Protein AF-A0A1L7RCT5-F1 (afdb_monomer_lite)

Organism: NCBI:txid1522002

Structure (mmCIF, N/CA/C/O backbone):
data_AF-A0A1L7RCT5-F1
#
_entry.id   AF-A0A1L7RCT5-F1
#
loop_
_atom_site.group_PDB
_atom_site.id
_atom_site.type_symbol
_atom_site.label_atom_id
_atom_site.label_alt_id
_atom_site.label_comp_id
_atom_site.label_asym_id
_atom_site.label_entity_id
_atom_site.label_seq_id
_atom_site.pdbx_PDB_ins_code
_atom_site.Cartn_x
_atom_site.Cartn_y
_atom_site.Cartn_z
_atom_site.occupancy
_atom_site.B_iso_or_equiv
_atom_site.auth_seq_id
_atom_site.auth_comp_id
_atom_site.auth_asym_id
_atom_site.auth_atom_id
_atom_site.pdbx_PDB_model_num
ATOM 1 N N . MET A 1 1 ? 13.267 6.222 -29.678 1.00 68.44 1 MET A N 1
ATOM 2 C CA . MET A 1 1 ? 13.735 5.697 -28.394 1.00 68.44 1 MET A CA 1
ATOM 3 C C . MET A 1 1 ? 14.520 4.440 -28.689 1.00 68.44 1 MET A C 1
ATOM 5 O O . MET A 1 1 ? 13.975 3.560 -29.350 1.00 68.44 1 MET A O 1
ATOM 9 N N . THR A 1 2 ? 15.796 4.422 -28.334 1.00 86.25 2 THR A N 1
ATOM 10 C CA . THR A 1 2 ? 16.657 3.239 -28.412 1.00 86.25 2 THR A CA 1
ATOM 11 C C . THR A 1 2 ? 16.333 2.282 -27.264 1.00 86.25 2 THR A C 1
ATOM 13 O O . THR A 1 2 ? 15.658 2.659 -26.303 1.00 86.25 2 THR A O 1
ATOM 16 N N . ASP A 1 3 ? 16.808 1.040 -27.351 1.00 84.12 3 ASP A N 1
ATOM 17 C CA . ASP A 1 3 ? 16.623 0.061 -26.274 1.00 84.12 3 ASP A CA 1
ATOM 18 C C . ASP A 1 3 ? 17.308 0.514 -24.969 1.00 84.12 3 ASP A C 1
ATOM 20 O O . ASP A 1 3 ? 16.755 0.324 -23.889 1.00 84.12 3 ASP A O 1
ATOM 24 N N . GLU A 1 4 ? 18.447 1.207 -25.066 1.00 82.62 4 GLU A N 1
ATOM 25 C CA . GLU A 1 4 ? 19.163 1.795 -23.923 1.00 82.62 4 GLU A CA 1
ATOM 26 C C . GLU A 1 4 ? 18.371 2.933 -23.262 1.00 82.62 4 GLU A C 1
ATOM 28 O O . GLU A 1 4 ? 18.256 2.977 -22.039 1.00 82.62 4 GLU A O 1
ATOM 33 N N . GLU A 1 5 ? 17.770 3.826 -24.057 1.00 84.06 5 GLU A N 1
ATOM 34 C CA . GLU A 1 5 ? 16.904 4.897 -23.541 1.00 84.06 5 GLU A CA 1
ATOM 35 C C . GLU A 1 5 ? 15.663 4.321 -22.843 1.00 84.06 5 GLU A C 1
ATOM 37 O O . GLU A 1 5 ? 15.245 4.816 -21.797 1.00 84.06 5 GLU A O 1
ATOM 42 N N . LYS A 1 6 ? 15.091 3.242 -23.394 1.00 82.12 6 LYS A N 1
ATOM 43 C CA . LYS A 1 6 ? 13.950 2.544 -22.791 1.00 82.12 6 LYS A CA 1
ATOM 44 C C . LYS A 1 6 ? 14.334 1.891 -21.462 1.00 82.12 6 LYS A C 1
ATOM 46 O O . LYS A 1 6 ? 13.584 1.999 -20.497 1.00 82.12 6 LYS A O 1
ATOM 51 N N . GLN A 1 7 ? 15.483 1.221 -21.406 1.00 86.56 7 GLN A N 1
ATOM 52 C CA . GLN A 1 7 ? 15.950 0.550 -20.195 1.00 86.56 7 GLN A CA 1
ATOM 53 C C . GLN A 1 7 ? 16.298 1.551 -19.085 1.00 86.56 7 GLN A C 1
ATOM 55 O O . GLN A 1 7 ? 15.950 1.316 -17.931 1.00 86.56 7 GLN A O 1
ATOM 60 N N . GLY A 1 8 ? 16.896 2.695 -19.435 1.00 88.62 8 GLY A N 1
ATOM 61 C CA . GLY A 1 8 ? 17.129 3.791 -18.491 1.00 88.62 8 GLY A CA 1
ATOM 62 C C . GLY A 1 8 ? 15.830 4.336 -17.890 1.00 88.62 8 GLY A C 1
ATOM 63 O O . GLY A 1 8 ? 15.730 4.476 -16.677 1.00 88.62 8 GLY A O 1
ATOM 64 N N . ALA A 1 9 ? 14.802 4.554 -18.716 1.00 88.44 9 ALA A N 1
ATOM 65 C CA . ALA A 1 9 ? 13.504 5.036 -18.240 1.00 88.44 9 ALA A CA 1
ATOM 66 C C . ALA A 1 9 ? 12.787 4.037 -17.307 1.00 88.44 9 ALA A C 1
ATOM 68 O O . ALA A 1 9 ? 12.127 4.451 -16.356 1.00 88.44 9 ALA A O 1
ATOM 69 N N . ILE A 1 10 ? 12.914 2.729 -17.560 1.00 89.19 10 ILE A N 1
ATOM 70 C CA . ILE A 1 10 ? 12.356 1.680 -16.686 1.00 89.19 10 ILE A CA 1
ATOM 71 C C . ILE A 1 10 ? 13.054 1.685 -15.320 1.00 89.19 10 ILE A C 1
ATOM 73 O O . ILE A 1 10 ? 12.386 1.600 -14.293 1.00 89.19 10 ILE A O 1
ATOM 77 N N . GLU A 1 11 ? 14.379 1.828 -15.301 1.00 89.75 11 GLU A N 1
ATOM 78 C CA . GLU A 1 11 ? 15.155 1.893 -14.060 1.00 89.75 11 GLU A CA 1
ATOM 79 C C . GLU A 1 11 ? 14.802 3.139 -13.233 1.00 89.75 11 GLU A C 1
ATOM 81 O O . GLU A 1 11 ? 14.566 3.029 -12.032 1.00 89.75 11 GLU A O 1
ATOM 86 N N . GLU A 1 12 ? 14.685 4.310 -13.869 1.00 90.94 12 GLU A N 1
ATOM 87 C CA . GLU A 1 12 ? 14.245 5.542 -13.198 1.00 90.94 12 GLU A CA 1
ATOM 88 C C . GLU A 1 12 ? 12.844 5.393 -12.591 1.00 90.94 12 GLU A C 1
ATOM 90 O O . GLU A 1 12 ? 12.615 5.786 -11.446 1.00 90.94 12 GLU A O 1
ATOM 95 N N . LEU A 1 13 ? 11.910 4.781 -13.326 1.00 89.25 13 LEU A N 1
ATOM 96 C CA . LEU A 1 13 ? 10.573 4.485 -12.812 1.00 89.25 13 LEU A CA 1
ATOM 97 C C . LEU A 1 13 ? 10.617 3.515 -11.631 1.00 89.25 13 LEU A C 1
ATOM 99 O O . LEU A 1 13 ? 9.874 3.710 -10.671 1.00 89.25 13 LEU A O 1
ATOM 103 N N . ARG A 1 14 ? 11.494 2.506 -11.663 1.00 88.62 14 ARG A N 1
ATOM 104 C CA . ARG A 1 14 ? 11.648 1.561 -10.551 1.00 88.62 14 ARG A CA 1
ATOM 105 C C . ARG A 1 14 ? 12.121 2.270 -9.287 1.00 88.62 14 ARG A C 1
ATOM 107 O O . ARG A 1 14 ? 11.533 2.063 -8.230 1.00 88.62 14 ARG A O 1
ATOM 114 N N . VAL A 1 15 ? 13.118 3.146 -9.402 1.00 90.56 15 VAL A N 1
ATOM 115 C CA . VAL A 1 15 ? 13.603 3.954 -8.271 1.00 90.56 15 VAL A CA 1
ATOM 116 C C . VAL A 1 15 ? 12.480 4.827 -7.706 1.00 90.56 15 VAL A C 1
ATOM 118 O O . VAL A 1 15 ? 12.254 4.822 -6.501 1.00 90.56 15 VAL A O 1
ATOM 121 N N . LEU A 1 16 ? 11.705 5.500 -8.562 1.00 91.12 16 LEU A N 1
ATOM 122 C CA . LEU A 1 16 ? 10.572 6.322 -8.115 1.00 91.12 16 LEU A CA 1
ATOM 123 C C . LEU A 1 16 ? 9.492 5.508 -7.384 1.00 91.12 16 LEU A C 1
ATOM 125 O O . LEU A 1 16 ? 8.906 5.994 -6.414 1.00 91.12 16 LEU A O 1
ATOM 129 N N . VAL A 1 17 ? 9.217 4.283 -7.840 1.00 88.62 17 VAL A N 1
ATOM 130 C CA . VAL A 1 17 ? 8.287 3.354 -7.179 1.00 88.62 17 VAL A CA 1
ATOM 131 C C . VAL A 1 17 ? 8.814 2.955 -5.800 1.00 88.62 17 VAL A C 1
ATOM 133 O O . VAL A 1 17 ? 8.072 3.033 -4.821 1.00 88.62 17 VAL A O 1
ATOM 136 N N . GLN A 1 18 ? 10.090 2.579 -5.706 1.00 88.00 18 GLN A N 1
ATOM 137 C CA . GLN A 1 18 ? 10.735 2.198 -4.447 1.00 88.00 18 GLN A CA 1
ATOM 138 C C . GLN A 1 18 ? 10.733 3.351 -3.434 1.00 88.00 18 GLN A C 1
ATOM 140 O O . GLN A 1 18 ? 10.314 3.160 -2.292 1.00 88.00 18 GLN A O 1
ATOM 145 N N . ASP A 1 19 ? 11.102 4.559 -3.868 1.00 90.62 19 ASP A N 1
ATOM 146 C CA . ASP A 1 19 ? 11.085 5.763 -3.032 1.00 90.62 19 ASP A CA 1
ATOM 147 C C . ASP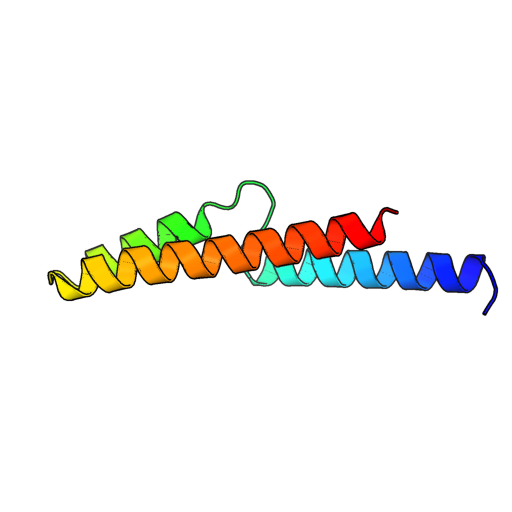 A 1 19 ? 9.662 6.084 -2.545 1.00 90.62 19 ASP A C 1
ATOM 149 O O . ASP A 1 19 ? 9.444 6.325 -1.356 1.00 90.62 19 ASP A O 1
ATOM 153 N N . SER A 1 20 ? 8.661 6.001 -3.431 1.00 88.12 20 SER A N 1
ATOM 154 C CA . SER A 1 20 ? 7.254 6.242 -3.071 1.00 88.12 20 SER A CA 1
ATOM 155 C C . SER A 1 20 ? 6.746 5.234 -2.035 1.00 88.12 20 SER A C 1
ATOM 157 O O . SER A 1 20 ? 6.056 5.605 -1.082 1.00 88.12 20 SER A O 1
ATOM 159 N N . ARG A 1 21 ? 7.103 3.951 -2.179 1.00 87.75 21 ARG A N 1
ATOM 160 C CA . ARG A 1 21 ? 6.777 2.917 -1.185 1.00 87.75 21 ARG A CA 1
ATOM 161 C C . ARG A 1 21 ? 7.422 3.218 0.164 1.00 87.75 21 ARG A C 1
ATOM 163 O O . ARG A 1 21 ? 6.745 3.099 1.186 1.00 87.75 21 ARG A O 1
ATOM 170 N N . ALA A 1 22 ? 8.690 3.623 0.176 1.00 86.81 22 ALA A N 1
ATOM 171 C CA . ALA A 1 22 ? 9.413 3.962 1.397 1.00 86.81 22 ALA A CA 1
ATOM 172 C C . ALA A 1 22 ? 8.792 5.172 2.116 1.00 86.81 22 ALA A C 1
ATOM 174 O O . ALA A 1 22 ? 8.551 5.111 3.322 1.00 86.81 22 ALA A O 1
ATOM 175 N N . GLU A 1 23 ? 8.425 6.231 1.387 1.00 87.94 23 GLU A N 1
ATOM 176 C CA . GLU A 1 23 ? 7.731 7.400 1.954 1.00 87.94 23 GLU A CA 1
ATOM 177 C C . GLU A 1 23 ? 6.375 7.035 2.573 1.00 87.94 23 GLU A C 1
ATOM 179 O O . GLU A 1 23 ? 6.002 7.531 3.643 1.00 87.94 23 GLU A O 1
ATOM 184 N N . LEU A 1 24 ? 5.644 6.116 1.938 1.00 83.44 24 LEU A N 1
ATOM 185 C CA . LEU A 1 24 ? 4.397 5.583 2.480 1.00 83.44 24 LEU A CA 1
ATOM 186 C C . LEU A 1 24 ? 4.630 4.617 3.649 1.00 83.44 24 LEU A C 1
ATOM 188 O O . LEU A 1 24 ? 3.692 4.344 4.399 1.00 83.44 24 LEU A O 1
ATOM 192 N N . GLY A 1 25 ? 5.861 4.156 3.879 1.00 86.50 25 GLY A N 1
ATOM 193 C CA . GLY A 1 25 ? 6.203 3.125 4.857 1.00 86.50 25 GLY A CA 1
ATOM 194 C C . GLY A 1 25 ? 5.645 1.754 4.475 1.00 86.50 25 GLY A C 1
ATOM 195 O O . GLY A 1 25 ? 5.224 1.007 5.351 1.00 86.50 25 GLY A O 1
ATOM 196 N N . LEU A 1 26 ? 5.581 1.453 3.178 1.00 87.19 26 LEU A N 1
ATOM 197 C CA . LEU A 1 26 ? 5.053 0.221 2.574 1.00 87.19 26 LEU A CA 1
ATOM 198 C C . LEU A 1 26 ? 6.174 -0.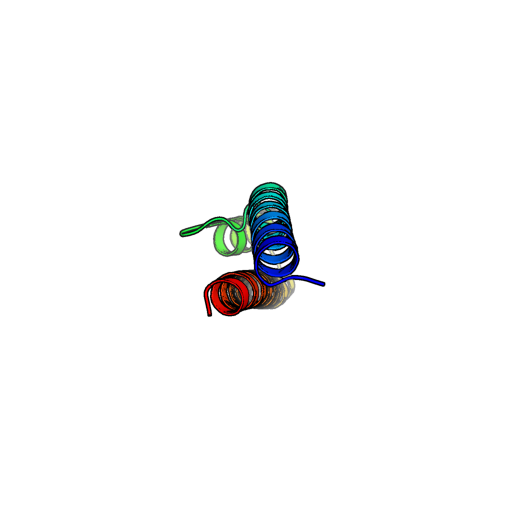626 1.947 1.00 87.19 26 LEU A C 1
ATOM 200 O O . LEU A 1 26 ? 6.022 -1.241 0.886 1.00 87.19 26 LEU A O 1
ATOM 204 N N . GLU A 1 27 ? 7.333 -0.617 2.593 1.00 86.62 27 GLU A N 1
ATOM 205 C CA . GLU A 1 27 ? 8.485 -1.437 2.225 1.00 86.62 27 GLU A CA 1
ATOM 206 C C . GLU A 1 27 ? 8.182 -2.928 2.410 1.00 86.62 27 GLU A C 1
ATOM 208 O O . GLU A 1 27 ? 7.207 -3.305 3.065 1.00 86.62 27 GLU A O 1
ATOM 213 N N . ASP A 1 28 ? 9.003 -3.787 1.810 1.00 80.94 28 ASP A N 1
ATOM 214 C CA . ASP A 1 28 ? 8.827 -5.233 1.927 1.00 80.94 28 ASP A CA 1
ATOM 215 C C . ASP A 1 28 ? 8.876 -5.673 3.401 1.00 80.94 28 ASP A C 1
ATOM 217 O O . ASP A 1 28 ? 9.777 -5.299 4.154 1.00 80.94 28 ASP A O 1
ATOM 221 N N . GLY A 1 29 ? 7.861 -6.425 3.831 1.00 79.88 29 GLY A N 1
ATOM 222 C CA . GLY A 1 29 ? 7.665 -6.781 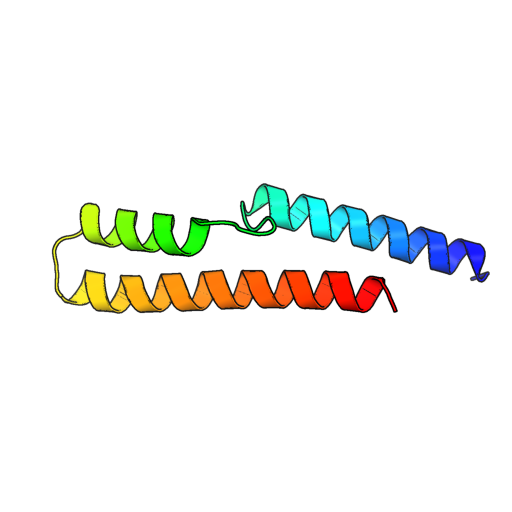5.241 1.00 79.88 29 GLY A CA 1
ATOM 223 C C . GLY A 1 29 ? 7.120 -5.660 6.140 1.00 79.88 29 GLY A C 1
ATOM 224 O O . GLY A 1 29 ? 7.190 -5.787 7.363 1.00 79.88 29 GLY A O 1
ATOM 225 N N . SER A 1 30 ? 6.583 -4.572 5.578 1.00 83.19 30 SER A N 1
ATOM 226 C CA . SER A 1 30 ? 5.974 -3.484 6.352 1.00 83.19 30 SER A CA 1
ATOM 227 C C . SER A 1 30 ? 4.826 -3.960 7.252 1.00 83.19 30 SER A C 1
ATOM 229 O O . SER A 1 30 ? 3.889 -4.618 6.805 1.00 83.19 30 SER A O 1
ATOM 231 N N . SER A 1 31 ? 4.857 -3.530 8.517 1.00 84.06 31 SER A N 1
ATOM 232 C CA . SER A 1 31 ? 3.779 -3.707 9.500 1.00 84.06 31 SER A CA 1
ATOM 233 C C . SER A 1 31 ? 2.833 -2.503 9.569 1.00 84.06 31 SER A C 1
ATOM 235 O O . SER A 1 31 ? 2.109 -2.328 10.551 1.00 84.06 31 SER A O 1
ATOM 237 N N . LYS A 1 32 ? 2.858 -1.606 8.573 1.00 83.44 32 LYS A N 1
ATOM 238 C CA . LYS A 1 32 ? 2.146 -0.323 8.651 1.00 83.44 32 LYS A CA 1
ATOM 239 C C . LYS A 1 32 ? 0.629 -0.477 8.676 1.00 83.44 32 LYS A C 1
ATOM 241 O O . LYS A 1 32 ? -0.013 0.244 9.433 1.00 83.44 32 LYS A O 1
ATOM 246 N N . ALA A 1 33 ? 0.076 -1.421 7.911 1.00 76.75 33 ALA A N 1
ATOM 247 C CA . ALA A 1 33 ? -1.352 -1.745 7.955 1.00 76.75 33 ALA A CA 1
ATOM 248 C C . ALA A 1 33 ? -1.781 -2.169 9.369 1.00 76.75 33 ALA A C 1
ATOM 250 O O . ALA A 1 33 ? -2.732 -1.614 9.915 1.00 76.75 33 ALA A O 1
ATOM 251 N N . GLU A 1 34 ? -1.018 -3.072 9.990 1.00 80.50 34 GLU A N 1
ATOM 252 C CA . GLU A 1 34 ? -1.245 -3.581 11.351 1.00 80.50 34 GLU A CA 1
ATOM 253 C C . GLU A 1 34 ? -1.057 -2.487 12.418 1.00 80.50 34 GLU A C 1
ATOM 255 O O . GLU A 1 34 ? -1.822 -2.385 13.368 1.00 80.50 34 GLU A O 1
ATOM 260 N N . THR A 1 35 ? -0.076 -1.599 12.238 1.00 86.38 35 THR A N 1
ATOM 261 C CA . THR A 1 35 ? 0.177 -0.505 13.192 1.00 86.38 35 THR A CA 1
ATOM 262 C C . THR A 1 35 ? -0.925 0.557 13.128 1.00 86.38 35 THR A C 1
ATOM 264 O O . THR A 1 35 ? -1.418 0.995 14.161 1.00 86.38 35 THR A O 1
ATOM 267 N N . LEU A 1 36 ? -1.355 0.953 11.922 1.00 82.31 36 LEU A N 1
ATOM 268 C CA . LEU A 1 36 ? -2.425 1.943 11.725 1.00 82.31 36 LEU A CA 1
ATOM 269 C C . LEU A 1 36 ? -3.781 1.457 12.241 1.00 82.31 36 LEU A C 1
ATOM 271 O O . LEU A 1 36 ? -4.525 2.243 12.829 1.00 82.31 36 LEU A O 1
ATOM 275 N N . SER A 1 37 ? -4.099 0.185 12.002 1.00 80.38 37 SER A N 1
ATOM 276 C CA . SER A 1 37 ? -5.317 -0.456 12.508 1.00 80.38 37 SER A CA 1
ATOM 277 C C . SER A 1 37 ? -5.317 -0.485 14.041 1.00 80.38 37 SER A C 1
ATOM 279 O O . SER A 1 37 ? -6.224 0.070 14.666 1.00 80.38 37 SER A O 1
ATOM 281 N N . GLN A 1 38 ? -4.242 -0.991 14.650 1.00 81.19 38 GLN A N 1
ATOM 282 C CA . GLN A 1 38 ? -4.098 -1.047 16.105 1.00 81.19 38 GLN A CA 1
ATOM 283 C C . GLN A 1 38 ? -4.171 0.345 16.761 1.00 81.19 38 GLN A C 1
ATOM 285 O O . GLN A 1 38 ? -4.894 0.524 17.745 1.00 81.19 38 GLN A O 1
ATOM 290 N N . ASP A 1 39 ? -3.476 1.346 16.204 1.00 86.94 39 ASP A N 1
ATOM 291 C CA . ASP A 1 39 ? -3.477 2.726 16.712 1.00 86.94 39 ASP A CA 1
ATOM 292 C C . ASP A 1 39 ? -4.884 3.351 16.680 1.00 86.94 39 ASP A C 1
ATOM 294 O O . ASP A 1 39 ? -5.266 4.082 17.602 1.00 86.94 39 ASP A O 1
ATOM 298 N N . LEU A 1 40 ? -5.683 3.057 15.644 1.00 82.62 40 LEU A N 1
ATOM 299 C CA . LEU A 1 40 ? -7.065 3.530 15.542 1.00 82.62 40 LEU A CA 1
ATOM 300 C C . LEU A 1 40 ? -7.930 2.940 16.656 1.00 82.62 40 LEU A C 1
ATOM 302 O O . LEU A 1 40 ? -8.629 3.682 17.356 1.00 82.62 40 LEU A O 1
ATOM 306 N N . SER A 1 41 ? -7.860 1.624 16.835 1.00 82.06 41 SER A N 1
ATOM 307 C CA . SER A 1 41 ? -8.628 0.920 17.859 1.00 82.06 41 SER A CA 1
ATOM 308 C C . SER A 1 41 ? -8.175 1.283 19.266 1.00 82.06 41 SER A C 1
ATOM 310 O O . SER A 1 41 ? -8.979 1.273 20.199 1.00 82.06 41 SER A O 1
ATOM 312 N N . ASP A 1 42 ? -6.916 1.675 19.456 1.00 85.31 42 ASP A N 1
ATOM 313 C CA . ASP A 1 42 ? -6.416 2.219 20.718 1.00 85.31 42 ASP A CA 1
ATOM 314 C C . ASP A 1 42 ? -6.888 3.640 21.008 1.00 85.31 42 ASP A C 1
ATOM 316 O O . ASP A 1 42 ? -7.303 3.922 22.139 1.00 85.31 42 ASP A O 1
ATOM 320 N N . ALA A 1 43 ? -6.917 4.509 19.999 1.00 88.38 43 ALA A N 1
ATOM 321 C CA . ALA A 1 43 ? -7.393 5.881 20.138 1.00 88.38 43 ALA A CA 1
ATOM 322 C C . ALA A 1 43 ? -8.922 5.981 20.292 1.00 88.38 43 ALA A C 1
ATOM 324 O O . ALA A 1 43 ? -9.419 6.880 20.979 1.00 88.38 43 ALA A O 1
ATOM 325 N N . TRP A 1 44 ? -9.682 5.073 19.673 1.00 84.94 44 TRP A N 1
ATOM 326 C CA . TRP A 1 44 ? -11.141 5.112 19.654 1.00 84.94 44 TRP A CA 1
ATOM 327 C C . TRP A 1 44 ? -11.755 3.783 20.103 1.00 84.94 44 TRP A C 1
ATOM 329 O O . TRP A 1 44 ? -11.911 2.851 19.333 1.00 84.94 44 TRP A O 1
ATOM 339 N N . LYS A 1 45 ? -12.199 3.702 21.363 1.00 84.44 45 LYS A N 1
ATOM 340 C CA . LYS A 1 45 ? -12.876 2.504 21.890 1.00 84.44 45 LYS A CA 1
ATOM 341 C C . LYS A 1 45 ? -14.380 2.544 21.571 1.00 84.44 45 LYS A C 1
ATOM 343 O O . LYS A 1 45 ? -15.165 3.134 22.314 1.00 84.44 45 LYS A O 1
ATOM 348 N N . SER A 1 46 ? -14.778 1.962 20.438 1.00 84.81 46 SER A N 1
ATOM 349 C CA . SER A 1 46 ? -16.162 1.894 19.935 1.00 84.81 46 SER A CA 1
ATOM 350 C C . SER A 1 46 ? -16.300 0.738 18.936 1.00 84.81 46 SER A C 1
ATOM 352 O O . SER A 1 46 ? -15.379 0.555 18.160 1.00 84.81 46 SER A O 1
ATOM 354 N N . PRO A 1 47 ? -17.453 0.050 18.826 1.00 79.56 47 PRO A N 1
ATOM 355 C CA . PRO A 1 47 ? -17.660 -0.972 17.786 1.00 79.56 47 PRO A CA 1
ATOM 356 C C . PRO A 1 47 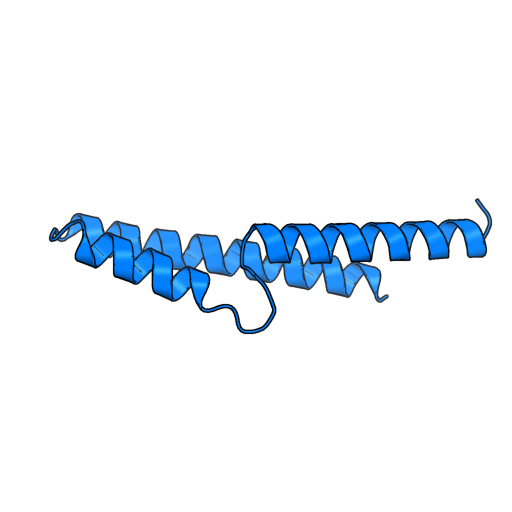? -17.454 -0.454 16.353 1.00 79.56 47 PRO A C 1
ATOM 358 O O . PRO A 1 47 ? -17.045 -1.185 15.468 1.00 79.56 47 PRO A O 1
ATOM 361 N N . LYS A 1 48 ? -17.706 0.843 16.124 1.00 79.56 48 LYS A N 1
ATOM 362 C CA . LYS A 1 48 ? -17.413 1.494 14.835 1.00 79.56 48 LYS A CA 1
ATOM 363 C C . LYS A 1 48 ? -15.918 1.678 14.561 1.00 79.56 48 LYS A C 1
ATOM 365 O O . LYS A 1 48 ? -15.560 1.967 13.428 1.00 79.56 48 LYS A O 1
ATOM 370 N N . ALA A 1 49 ? -15.087 1.646 15.598 1.00 80.50 49 ALA A N 1
ATOM 371 C 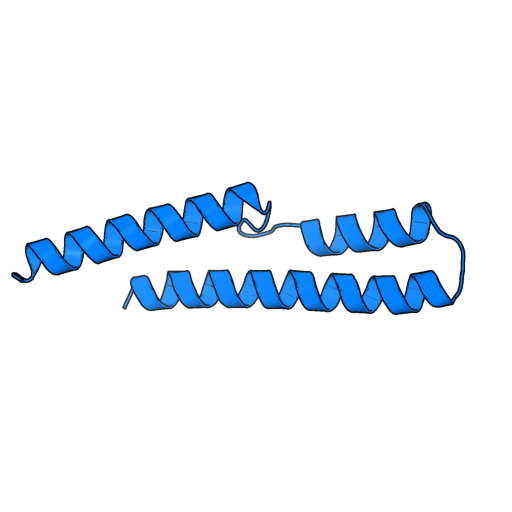CA . ALA A 1 49 ? -13.645 1.710 15.437 1.00 80.50 49 ALA A CA 1
ATOM 372 C C . ALA A 1 49 ? -13.136 0.380 14.889 1.00 80.50 49 ALA A C 1
ATOM 374 O O . ALA A 1 49 ? -12.409 0.427 13.913 1.00 80.50 49 ALA A O 1
ATOM 375 N N . ASP A 1 50 ? -13.631 -0.748 15.409 1.00 79.38 50 ASP A N 1
ATOM 376 C CA . ASP A 1 50 ? -13.333 -2.094 14.898 1.00 79.38 50 ASP A CA 1
ATOM 377 C C . ASP A 1 50 ? -13.727 -2.224 13.408 1.00 79.38 50 ASP A C 1
ATOM 379 O O . ASP A 1 50 ? -12.922 -2.634 12.579 1.00 79.38 50 ASP A O 1
ATOM 383 N N . ASP A 1 51 ? -14.926 -1.759 13.021 1.00 83.31 51 ASP A N 1
ATOM 384 C CA . ASP A 1 51 ? -15.346 -1.749 11.605 1.00 83.31 51 ASP A CA 1
ATOM 385 C C . ASP A 1 51 ? -14.407 -0.898 10.717 1.00 83.31 51 ASP A C 1
ATOM 387 O O . ASP A 1 51 ? -14.154 -1.221 9.555 1.00 83.31 51 ASP A O 1
ATOM 391 N N . CYS A 1 52 ? -13.914 0.231 11.238 1.00 82.31 52 CYS A N 1
ATOM 392 C CA . CYS A 1 52 ? -12.973 1.094 10.523 1.00 82.31 52 CYS A CA 1
ATOM 393 C C . CYS A 1 52 ? -11.539 0.542 10.540 1.00 82.31 52 CYS A C 1
ATOM 395 O O . CYS A 1 52 ? -10.780 0.828 9.618 1.00 82.31 52 CYS A O 1
ATOM 397 N N . GLU A 1 53 ? -11.165 -0.209 11.573 1.00 84.25 53 GLU A N 1
ATOM 398 C CA . GLU A 1 53 ? -9.871 -0.867 11.733 1.00 84.25 53 GLU A CA 1
ATOM 399 C C . GLU A 1 53 ? -9.654 -1.867 10.598 1.00 84.25 53 GLU A C 1
ATO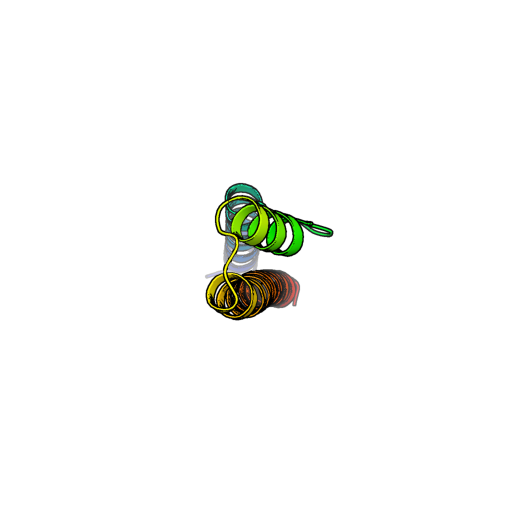M 401 O O . GLU A 1 53 ? -8.671 -1.757 9.859 1.00 84.25 53 GLU A O 1
ATOM 406 N N . ASP A 1 54 ? -10.622 -2.769 10.416 1.00 84.12 54 ASP A N 1
ATOM 407 C CA . ASP A 1 54 ? -10.612 -3.778 9.357 1.00 84.12 54 ASP A CA 1
ATOM 408 C C . ASP A 1 54 ? -10.510 -3.117 7.975 1.00 84.12 54 ASP A C 1
ATOM 410 O O . ASP A 1 54 ? -9.673 -3.493 7.151 1.00 84.12 54 ASP A O 1
ATOM 414 N N . LEU A 1 55 ? -11.304 -2.066 7.750 1.00 87.12 55 LEU A N 1
ATOM 415 C CA . LEU A 1 55 ? -11.336 -1.332 6.486 1.00 87.12 55 LEU A CA 1
ATOM 416 C C . LEU A 1 55 ? -9.995 -0.646 6.170 1.00 87.12 55 LEU A C 1
ATOM 418 O O . LEU A 1 55 ? -9.530 -0.675 5.031 1.00 87.12 55 LEU A O 1
ATOM 422 N N . ILE A 1 56 ? -9.360 -0.014 7.163 1.00 85.62 56 ILE A N 1
ATOM 423 C CA . ILE A 1 56 ? -8.051 0.629 6.978 1.00 85.62 56 ILE A CA 1
ATOM 424 C C . ILE A 1 56 ? -6.970 -0.422 6.721 1.00 85.62 56 ILE A C 1
ATOM 426 O O . ILE A 1 56 ? -6.127 -0.220 5.845 1.00 85.62 56 ILE A O 1
ATOM 430 N N . SER A 1 57 ? -6.998 -1.541 7.446 1.00 85.81 57 SER A N 1
ATOM 431 C CA . SER A 1 57 ? -6.052 -2.642 7.252 1.00 85.81 57 SER A CA 1
ATOM 432 C C . SER A 1 57 ? -6.137 -3.220 5.834 1.00 85.81 57 SER A C 1
ATOM 434 O O . SER A 1 57 ? -5.107 -3.393 5.173 1.00 85.81 57 SER A O 1
ATOM 436 N N . GLU A 1 58 ? -7.355 -3.429 5.324 1.00 89.38 58 GLU A N 1
ATOM 437 C CA . GLU A 1 58 ? -7.608 -3.891 3.955 1.00 89.38 58 GLU A CA 1
ATOM 438 C C . GLU A 1 58 ? -7.061 -2.897 2.921 1.00 89.38 58 GLU A C 1
ATOM 440 O O . GLU A 1 58 ? -6.232 -3.270 2.092 1.00 89.38 58 GLU A O 1
ATOM 445 N N . MET A 1 59 ? -7.418 -1.611 3.025 1.00 88.69 59 MET A N 1
ATOM 446 C CA . MET A 1 59 ? -6.971 -0.581 2.075 1.00 88.69 59 MET A CA 1
ATOM 447 C C . MET A 1 59 ? -5.447 -0.430 2.026 1.00 88.69 59 MET A C 1
ATOM 449 O O . MET A 1 59 ? -4.865 -0.314 0.949 1.00 88.69 59 MET A O 1
ATOM 453 N N . VAL A 1 60 ? -4.775 -0.409 3.181 1.00 87.19 60 VAL A N 1
ATOM 454 C CA . VAL A 1 60 ? -3.310 -0.264 3.228 1.00 87.19 60 VAL A CA 1
ATOM 455 C C . VAL A 1 60 ? -2.627 -1.503 2.639 1.00 87.19 60 VAL A C 1
ATOM 457 O O . VAL A 1 60 ? -1.609 -1.375 1.956 1.00 87.19 60 VAL A O 1
ATOM 460 N N . THR A 1 61 ? -3.209 -2.687 2.846 1.00 87.88 61 THR A N 1
ATOM 461 C CA . THR A 1 61 ? -2.738 -3.946 2.252 1.00 87.88 61 THR A CA 1
ATOM 462 C C . THR A 1 61 ? -2.926 -3.971 0.733 1.00 87.88 61 THR A C 1
ATOM 464 O O . THR A 1 61 ? -2.018 -4.379 0.009 1.00 87.88 61 THR A O 1
ATOM 467 N N . GLU A 1 62 ? -4.068 -3.509 0.223 1.00 90.44 62 GLU A N 1
ATOM 468 C CA . GLU A 1 62 ? -4.306 -3.376 -1.219 1.00 90.44 62 GLU A CA 1
ATOM 469 C C . GLU A 1 62 ? -3.299 -2.419 -1.865 1.00 90.44 62 GLU A C 1
ATOM 471 O O . GLU A 1 62 ? -2.645 -2.788 -2.838 1.00 90.44 62 GLU A O 1
ATOM 476 N N . ILE A 1 63 ? -3.080 -1.242 -1.267 1.00 88.31 63 ILE A N 1
ATOM 477 C CA . ILE A 1 63 ? -2.097 -0.264 -1.757 1.00 88.31 63 ILE A CA 1
ATOM 478 C C . ILE A 1 63 ? -0.684 -0.863 -1.763 1.00 88.31 63 ILE A C 1
ATOM 480 O O . ILE A 1 63 ? 0.067 -0.662 -2.718 1.00 88.31 63 ILE A O 1
ATOM 484 N N . TYR A 1 64 ? -0.308 -1.614 -0.722 1.00 87.94 64 TYR A N 1
ATOM 485 C CA . TYR A 1 64 ? 0.966 -2.337 -0.687 1.00 87.94 64 TYR A CA 1
ATOM 486 C C . TYR A 1 64 ? 1.106 -3.301 -1.875 1.00 87.94 64 TYR A C 1
ATOM 488 O O . TYR A 1 64 ? 2.120 -3.276 -2.576 1.00 87.94 64 TYR A O 1
ATOM 496 N N . ASN A 1 65 ? 0.079 -4.117 -2.125 1.00 88.25 65 ASN A N 1
ATOM 497 C CA . ASN A 1 65 ? 0.083 -5.092 -3.214 1.00 88.25 65 ASN A CA 1
ATOM 498 C C . ASN A 1 65 ? 0.132 -4.419 -4.591 1.00 88.25 65 ASN A C 1
ATOM 500 O O . ASN A 1 65 ? 0.851 -4.890 -5.470 1.00 88.25 65 ASN A O 1
ATOM 504 N N . ASP A 1 66 ? -0.586 -3.312 -4.784 1.00 89.81 66 ASP A N 1
ATOM 505 C CA . ASP A 1 66 ? -0.568 -2.549 -6.034 1.00 89.81 66 ASP A CA 1
ATOM 506 C C . ASP A 1 66 ? 0.828 -2.002 -6.345 1.00 89.81 66 ASP A C 1
ATOM 508 O O . ASP A 1 66 ? 1.314 -2.136 -7.471 1.00 89.81 66 ASP A O 1
ATOM 512 N N . TRP A 1 67 ? 1.511 -1.449 -5.340 1.00 87.06 67 TRP A N 1
ATOM 513 C CA . TRP A 1 67 ? 2.888 -0.989 -5.496 1.00 87.06 67 TRP A CA 1
ATOM 514 C C . TRP A 1 67 ? 3.861 -2.130 -5.788 1.00 87.06 67 TRP A C 1
ATOM 516 O O . TRP A 1 67 ? 4.721 -1.992 -6.656 1.00 87.06 67 TRP A O 1
ATOM 526 N N . TYR A 1 68 ? 3.709 -3.260 -5.096 1.00 85.69 68 TYR A N 1
ATOM 527 C CA . TYR A 1 68 ? 4.531 -4.446 -5.325 1.00 85.69 68 TYR A CA 1
ATOM 528 C C . TYR A 1 68 ? 4.349 -4.995 -6.750 1.00 85.69 68 TYR A C 1
ATOM 530 O O . TYR A 1 68 ? 5.320 -5.302 -7.439 1.00 85.69 68 TYR A O 1
ATOM 538 N N . ASN A 1 69 ? 3.105 -5.053 -7.232 1.00 88.50 69 ASN A N 1
ATOM 539 C CA . ASN A 1 69 ? 2.784 -5.479 -8.594 1.00 88.50 69 ASN A CA 1
ATOM 540 C C . ASN A 1 69 ? 3.338 -4.512 -9.648 1.00 88.50 69 ASN A C 1
ATOM 542 O O . ASN A 1 69 ? 3.825 -4.959 -10.688 1.00 88.50 69 ASN A O 1
ATOM 546 N N . LEU A 1 70 ? 3.270 -3.200 -9.395 1.00 86.62 70 LEU A N 1
ATOM 547 C CA . LEU A 1 70 ? 3.836 -2.188 -10.286 1.00 86.62 70 LEU A CA 1
ATOM 548 C C . LEU A 1 70 ? 5.356 -2.335 -10.401 1.00 86.62 70 LEU A C 1
ATOM 550 O O . LEU A 1 70 ? 5.884 -2.275 -11.508 1.00 86.62 70 LEU A O 1
ATOM 554 N N . GLU A 1 71 ? 6.048 -2.559 -9.284 1.00 83.88 71 GLU A N 1
ATOM 555 C CA . GLU A 1 71 ? 7.489 -2.809 -9.286 1.00 83.88 71 GLU A CA 1
ATOM 556 C C . GLU A 1 71 ? 7.838 -4.079 -10.072 1.00 83.88 71 GLU A C 1
ATOM 558 O O . GLU A 1 71 ? 8.673 -4.026 -10.973 1.00 83.88 71 GLU A O 1
ATOM 563 N N . GLY A 1 72 ? 7.135 -5.191 -9.830 1.00 83.12 72 GLY A N 1
ATOM 564 C CA . GLY A 1 72 ? 7.345 -6.439 -10.574 1.00 83.12 72 GLY A CA 1
ATOM 565 C C . GLY A 1 72 ? 7.063 -6.315 -12.079 1.00 83.12 72 GLY A C 1
ATOM 566 O O . GLY A 1 72 ? 7.747 -6.928 -12.897 1.00 83.12 72 GLY A O 1
ATOM 567 N N . ALA A 1 73 ? 6.103 -5.475 -12.478 1.00 85.62 73 ALA A N 1
ATOM 568 C CA . ALA A 1 73 ? 5.830 -5.190 -13.888 1.00 85.62 73 ALA A CA 1
ATOM 569 C C . ALA A 1 73 ? 6.958 -4.399 -14.578 1.00 85.62 73 ALA A C 1
ATOM 571 O O . ALA A 1 73 ? 7.048 -4.425 -15.803 1.00 85.62 73 ALA A O 1
ATOM 572 N N . LEU A 1 74 ? 7.817 -3.712 -13.817 1.00 82.31 74 LEU A N 1
ATOM 573 C CA . LEU A 1 74 ? 9.004 -3.021 -14.333 1.00 82.31 74 LEU A CA 1
ATOM 574 C C . LEU A 1 74 ? 10.226 -3.953 -14.451 1.00 82.31 74 LEU A C 1
ATOM 576 O O . LEU A 1 74 ? 11.199 -3.591 -15.110 1.00 82.31 74 LEU A O 1
ATOM 580 N N . GLU A 1 75 ? 10.191 -5.148 -13.851 1.00 69.81 75 GLU A N 1
ATOM 581 C CA . GLU A 1 75 ? 11.260 -6.159 -13.943 1.00 69.81 75 GLU A CA 1
ATOM 582 C C . GLU A 1 75 ? 11.138 -7.091 -15.170 1.00 69.81 75 GLU A C 1
ATOM 584 O O . GLU A 1 75 ? 12.047 -7.886 -15.425 1.00 69.81 75 GLU A O 1
ATOM 589 N N . THR A 1 76 ? 10.038 -7.003 -15.933 1.00 54.69 76 THR A N 1
ATOM 590 C CA . THR A 1 76 ? 9.708 -7.876 -17.086 1.00 54.69 76 THR A CA 1
ATOM 591 C C . THR A 1 76 ? 9.641 -7.128 -18.413 1.00 54.69 76 THR A C 1
ATOM 593 O O . THR A 1 76 ? 9.965 -7.764 -19.446 1.00 54.69 76 THR A O 1
#

Foldseek 3Di:
DDPVVVLVVLVVVLVVLQVVCVVVQLPVVGCVLVVVLVVQCVVDVDPVSNVVSVVSSVVSVVVSVVSVVVNVVSVD

Radius of gyration: 16.89 Å; chains: 1; bounding box: 37×15×50 Å

pLDDT: mean 84.7, std 5.42, range [54.69, 91.12]

Secondary structure (DSSP, 8-state):
--HHHHHHHHHHHHHHHHHHHHHHT--TT--HHHHHHHHHHHH--SHHHHHHHHHHHHHHHHHHHHHHHHHHHH--

Sequence (76 aa):
MTDEEKQGAIEELRVLVQDSRAELGLEDGSSKAETLSQDLSDAWKSPKADDCEDLISEMVTEIYNDWYNLEGALET